Protein AF-A0A8S2S7Y4-F1 (afdb_monomer_lite)

Structure (mmCIF, N/CA/C/O backbone):
data_AF-A0A8S2S7Y4-F1
#
_entry.id   AF-A0A8S2S7Y4-F1
#
loop_
_atom_site.group_PDB
_atom_site.id
_atom_site.type_symbol
_atom_site.label_atom_id
_atom_site.label_alt_id
_atom_site.label_comp_id
_atom_site.label_asym_id
_atom_site.label_entity_id
_atom_site.label_seq_id
_atom_site.pdbx_PDB_ins_code
_atom_site.Cartn_x
_atom_site.Cartn_y
_atom_site.Cartn_z
_atom_site.occupancy
_atom_site.B_iso_or_equiv
_atom_site.auth_seq_id
_atom_site.auth_comp_id
_atom_site.auth_asym_id
_atom_site.auth_atom_id
_atom_site.pdbx_PDB_model_num
ATOM 1 N N . ILE A 1 1 ? -4.081 3.894 -1.436 1.00 92.81 1 ILE A N 1
ATOM 2 C CA . ILE A 1 1 ? -2.801 3.348 -0.916 1.00 92.81 1 ILE A CA 1
ATOM 3 C C . ILE A 1 1 ? -2.582 2.006 -1.596 1.00 92.81 1 ILE A C 1
ATOM 5 O O . ILE A 1 1 ? -3.541 1.252 -1.680 1.00 92.81 1 ILE A O 1
ATOM 9 N N . ALA A 1 2 ? -1.386 1.725 -2.106 1.00 95.69 2 ALA A N 1
ATOM 10 C CA . ALA A 1 2 ? -1.048 0.484 -2.798 1.00 95.69 2 ALA A CA 1
ATOM 11 C C . ALA A 1 2 ? -0.270 -0.452 -1.867 1.00 95.69 2 ALA A C 1
ATOM 13 O O . ALA A 1 2 ? 0.913 -0.223 -1.618 1.00 95.69 2 ALA A O 1
ATOM 14 N N . VAL A 1 3 ? -0.939 -1.468 -1.319 1.00 95.12 3 VAL A N 1
ATOM 15 C CA . VAL A 1 3 ? -0.407 -2.275 -0.203 1.00 95.12 3 VAL A CA 1
ATOM 16 C C . VAL A 1 3 ? 0.197 -3.613 -0.628 1.00 95.12 3 VAL A C 1
ATOM 18 O O . VAL A 1 3 ? 1.113 -4.089 0.039 1.00 95.12 3 VAL A O 1
ATOM 21 N N . HIS A 1 4 ? -0.221 -4.175 -1.765 1.00 93.88 4 HIS A N 1
ATOM 22 C CA . HIS A 1 4 ? 0.389 -5.372 -2.345 1.00 93.88 4 HIS A CA 1
ATOM 23 C C . HIS A 1 4 ? 1.256 -5.000 -3.563 1.00 93.88 4 HIS A C 1
ATOM 25 O O . HIS A 1 4 ? 0.718 -4.463 -4.530 1.00 93.88 4 HIS A O 1
ATOM 31 N N . PRO A 1 5 ? 2.570 -5.320 -3.610 1.00 91.56 5 PRO A N 1
ATOM 32 C CA . PRO A 1 5 ? 3.491 -4.882 -4.679 1.00 91.56 5 PRO A CA 1
ATOM 33 C C . PRO A 1 5 ? 3.114 -5.230 -6.135 1.00 91.56 5 PRO A C 1
ATOM 35 O O . PRO A 1 5 ? 3.703 -4.688 -7.075 1.00 91.56 5 PRO A O 1
ATOM 38 N N . PHE A 1 6 ? 2.153 -6.131 -6.323 1.00 91.00 6 PHE A N 1
ATOM 39 C CA . PHE A 1 6 ? 1.777 -6.739 -7.599 1.00 91.00 6 PHE A CA 1
ATOM 40 C C . PHE A 1 6 ? 0.337 -6.443 -8.015 1.00 91.00 6 PHE A C 1
ATOM 42 O O . PHE A 1 6 ? -0.024 -6.675 -9.166 1.00 91.00 6 PHE A O 1
ATOM 49 N N . HIS A 1 7 ? -0.470 -5.864 -7.127 1.00 93.00 7 HIS A N 1
ATOM 50 C CA . HIS A 1 7 ? -1.824 -5.422 -7.440 1.00 93.00 7 HIS A CA 1
ATOM 51 C C . HIS A 1 7 ? -1.770 -4.034 -8.078 1.00 93.00 7 HIS A C 1
ATOM 53 O O . HIS A 1 7 ? -2.153 -3.025 -7.495 1.00 93.00 7 HIS A O 1
ATOM 59 N N . THR A 1 8 ? -1.203 -3.973 -9.283 1.00 91.50 8 THR A N 1
ATOM 60 C CA . THR A 1 8 ? -0.795 -2.706 -9.909 1.00 91.50 8 THR A CA 1
ATOM 61 C C . THR A 1 8 ? -1.696 -2.251 -11.054 1.00 91.50 8 THR A C 1
ATOM 63 O O . THR A 1 8 ? -1.607 -1.100 -11.471 1.00 91.50 8 THR A O 1
ATOM 66 N N . LEU A 1 9 ? -2.542 -3.138 -11.589 1.00 94.00 9 LEU A N 1
ATOM 67 C CA . LEU A 1 9 ? -3.215 -2.945 -12.882 1.00 94.00 9 LEU A CA 1
ATOM 68 C C . LEU A 1 9 ? -4.146 -1.729 -12.923 1.00 94.00 9 LEU A C 1
ATOM 70 O O . L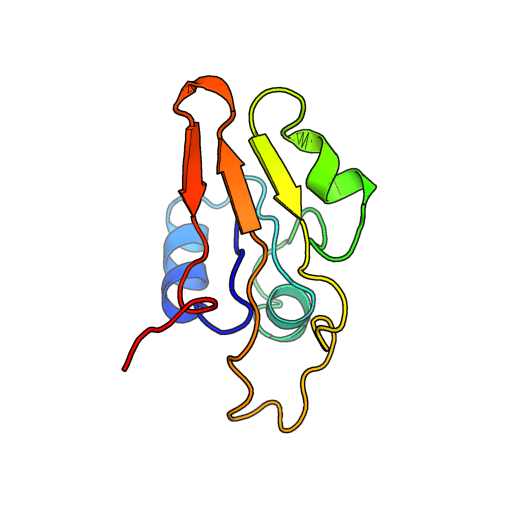EU A 1 9 ? -4.190 -1.032 -13.930 1.00 94.00 9 LEU A O 1
ATOM 74 N N . ALA A 1 10 ? -4.866 -1.456 -11.836 1.00 95.25 10 ALA A N 1
ATOM 75 C CA . ALA A 1 10 ? -5.865 -0.390 -11.812 1.00 95.25 10 ALA A CA 1
ATOM 76 C C . ALA A 1 10 ? -5.279 1.005 -11.522 1.00 95.25 10 ALA A C 1
ATOM 78 O O . ALA A 1 10 ? -5.952 2.008 -11.749 1.00 95.25 10 ALA A O 1
ATOM 79 N N . PHE A 1 11 ? -4.041 1.100 -11.024 1.00 96.88 11 PHE A N 1
ATOM 80 C CA . PHE A 1 11 ? -3.461 2.373 -10.579 1.00 96.88 11 PHE A CA 1
ATOM 81 C C . PHE A 1 11 ? -3.383 3.462 -11.661 1.00 96.88 11 PHE A C 1
ATOM 83 O O . PHE A 1 11 ? -3.695 4.605 -11.331 1.00 96.88 11 PHE A O 1
ATOM 90 N N . PRO A 1 12 ? -3.028 3.165 -12.928 1.00 96.62 12 PRO A N 1
ATOM 91 C CA . PRO A 1 12 ? -3.063 4.166 -13.994 1.00 96.62 12 PRO A CA 1
ATOM 92 C C . PRO A 1 12 ? -4.458 4.776 -14.190 1.00 96.62 12 PRO A C 1
ATOM 94 O O . PRO A 1 12 ? -4.590 5.995 -14.191 1.00 96.62 12 PRO A O 1
ATOM 97 N N . ALA A 1 13 ? -5.504 3.944 -14.243 1.00 97.31 13 ALA A N 1
ATOM 98 C CA . ALA A 1 13 ? -6.882 4.414 -14.391 1.00 97.31 13 ALA A CA 1
ATOM 99 C C . ALA A 1 13 ? -7.355 5.226 -13.170 1.00 97.31 13 ALA A C 1
ATOM 101 O O . ALA A 1 13 ? -8.026 6.245 -13.318 1.00 97.31 13 ALA A O 1
ATOM 102 N N . PHE A 1 14 ? -6.968 4.822 -11.952 1.00 96.88 14 PHE A N 1
ATOM 103 C CA . PHE A 1 14 ? -7.235 5.622 -10.752 1.00 96.88 14 PHE A CA 1
ATOM 104 C C . PHE A 1 14 ? -6.557 6.992 -10.813 1.00 96.88 14 PHE A C 1
ATOM 106 O O . PHE A 1 14 ? -7.185 7.987 -10.457 1.00 96.88 14 PHE A O 1
ATOM 113 N N . TYR A 1 15 ? -5.309 7.056 -11.280 1.00 97.88 15 TYR A N 1
ATOM 114 C CA . TYR A 1 15 ? -4.590 8.319 -11.418 1.00 97.88 15 TYR A CA 1
ATOM 115 C C . TYR A 1 15 ? -5.250 9.249 -12.440 1.00 97.88 15 TYR A C 1
ATOM 117 O O . TYR A 1 15 ? -5.422 10.429 -12.150 1.00 97.88 15 TYR A O 1
ATOM 125 N N . GLU A 1 16 ? -5.691 8.721 -13.583 1.00 97.81 16 GLU A N 1
ATOM 126 C CA . GLU A 1 16 ? -6.448 9.493 -14.577 1.00 97.81 16 GLU A CA 1
ATOM 127 C C . GLU A 1 16 ? -7.748 10.065 -13.996 1.00 97.81 16 GLU A C 1
ATOM 129 O O . GLU A 1 16 ? -8.070 11.230 -14.225 1.00 97.81 16 GLU A O 1
ATOM 134 N N . ALA A 1 17 ? -8.476 9.273 -13.203 1.00 98.12 17 ALA A N 1
ATOM 135 C CA . ALA A 1 17 ? -9.724 9.704 -12.580 1.00 98.12 17 ALA A CA 1
ATOM 136 C C . ALA A 1 17 ? -9.516 10.691 -11.414 1.00 98.12 17 ALA A C 1
ATOM 138 O O . ALA A 1 17 ? -10.344 11.576 -11.194 1.00 98.12 17 ALA A O 1
ATOM 139 N N . PHE A 1 18 ? -8.420 10.557 -10.661 1.00 97.62 18 PHE A N 1
ATOM 140 C CA . PHE A 1 18 ? -8.146 11.348 -9.458 1.00 97.62 18 PHE A CA 1
ATOM 141 C C . PHE A 1 18 ? -6.695 11.864 -9.425 1.00 97.62 18 PHE A C 1
ATOM 143 O O . PHE A 1 18 ? -5.931 11.500 -8.520 1.00 97.62 18 PHE A O 1
ATOM 150 N N . PRO A 1 19 ? -6.296 12.747 -10.358 1.00 97.25 19 PRO A N 1
ATOM 151 C CA . PRO A 1 19 ? -4.891 13.127 -10.547 1.00 97.25 19 PRO A CA 1
ATOM 152 C C . PRO A 1 19 ? -4.315 13.953 -9.390 1.00 97.25 19 PRO A C 1
ATOM 154 O O . PRO A 1 19 ? -3.117 13.921 -9.132 1.00 97.25 19 PRO A O 1
ATOM 157 N N . ASN A 1 20 ? -5.170 14.663 -8.650 1.00 96.62 20 ASN A N 1
ATOM 158 C CA . ASN A 1 20 ? -4.753 15.559 -7.565 1.00 96.62 20 ASN A CA 1
ATOM 159 C C . ASN A 1 20 ? -4.682 14.869 -6.189 1.00 96.62 20 ASN A C 1
ATOM 161 O O . ASN A 1 20 ? -4.398 15.518 -5.182 1.00 96.62 20 ASN A O 1
ATOM 165 N N . THR A 1 21 ? -4.976 13.567 -6.119 1.00 96.38 21 THR A N 1
ATOM 166 C CA . THR A 1 21 ? -4.931 12.805 -4.863 1.00 96.38 21 THR A CA 1
ATOM 167 C C . THR A 1 21 ? -3.506 12.351 -4.561 1.00 96.38 21 THR A C 1
ATOM 169 O O . THR A 1 21 ? -2.732 12.048 -5.464 1.00 96.38 21 THR A O 1
ATOM 172 N N . LYS A 1 22 ? -3.141 12.264 -3.277 1.00 97.75 22 LYS A N 1
ATOM 173 C CA . LYS A 1 22 ? -1.851 11.690 -2.878 1.00 97.75 22 LYS A CA 1
ATOM 174 C C . LYS A 1 22 ? -1.881 10.167 -3.000 1.00 97.75 22 LYS A C 1
ATOM 176 O O . LYS A 1 22 ? -2.679 9.499 -2.341 1.00 97.75 22 LYS A O 1
ATOM 181 N N . TYR A 1 23 ? -0.962 9.620 -3.789 1.00 98.12 23 TYR A N 1
ATOM 182 C CA . TYR A 1 23 ? -0.766 8.180 -3.934 1.00 98.12 23 TYR A CA 1
ATOM 183 C C . TYR A 1 23 ? 0.429 7.725 -3.102 1.00 98.12 23 TYR A C 1
ATOM 185 O O . TYR A 1 23 ? 1.504 8.304 -3.183 1.00 98.12 23 TYR A O 1
ATOM 193 N N . TYR A 1 24 ? 0.256 6.659 -2.330 1.00 98.25 24 TYR A N 1
ATOM 194 C CA . TYR A 1 24 ? 1.318 6.016 -1.552 1.00 98.25 24 TYR A CA 1
ATOM 195 C C . TYR A 1 24 ? 1.357 4.547 -1.928 1.00 98.25 24 TYR A C 1
ATOM 197 O O . TYR A 1 24 ? 0.288 3.938 -2.042 1.00 98.25 24 TYR A O 1
ATOM 205 N N . GLY A 1 25 ? 2.543 3.982 -2.121 1.00 96.94 25 GLY A N 1
ATOM 206 C CA . GLY A 1 25 ? 2.673 2.624 -2.635 1.00 96.94 25 GLY A CA 1
ATOM 207 C C . GLY A 1 25 ? 3.954 1.939 -2.205 1.00 96.94 25 GLY A C 1
ATOM 208 O O . GLY A 1 25 ? 4.848 2.555 -1.636 1.00 96.94 25 GLY A O 1
ATOM 209 N N . THR A 1 26 ? 4.037 0.637 -2.444 1.00 95.75 26 THR A N 1
ATOM 210 C CA . THR A 1 26 ? 5.254 -0.139 -2.159 1.00 95.75 26 THR A CA 1
ATOM 211 C C . THR A 1 26 ? 6.424 0.290 -3.065 1.00 95.75 26 THR A C 1
ATOM 213 O O . THR A 1 26 ? 6.175 0.850 -4.139 1.00 95.75 26 THR A O 1
ATOM 216 N N . PRO A 1 27 ? 7.687 -0.037 -2.724 1.00 94.62 27 PRO A N 1
ATOM 217 C CA . PRO A 1 27 ? 8.848 0.288 -3.563 1.00 94.62 27 PRO A CA 1
ATOM 218 C C . PRO A 1 27 ? 8.693 -0.130 -5.030 1.00 94.62 27 PRO A C 1
ATOM 220 O O . PRO A 1 27 ? 9.054 0.616 -5.939 1.00 94.62 27 PRO A O 1
ATOM 223 N N . ARG A 1 28 ? 8.081 -1.294 -5.289 1.00 93.69 28 ARG A N 1
ATOM 224 C CA . ARG A 1 28 ? 7.832 -1.773 -6.654 1.00 93.69 28 ARG A CA 1
ATOM 225 C C . ARG A 1 28 ? 6.886 -0.858 -7.440 1.00 93.69 28 ARG A C 1
ATOM 227 O O . ARG A 1 28 ? 7.116 -0.651 -8.628 1.00 93.69 28 ARG A O 1
ATOM 234 N N . HIS A 1 29 ? 5.856 -0.290 -6.810 1.00 95.50 29 HIS A N 1
ATOM 235 C CA . HIS A 1 29 ? 4.957 0.654 -7.481 1.00 95.50 29 HIS A CA 1
ATOM 236 C C . HIS A 1 29 ? 5.705 1.902 -7.938 1.00 95.50 29 HIS A C 1
ATOM 238 O O . HIS A 1 29 ? 5.587 2.283 -9.098 1.00 95.50 29 HIS A O 1
ATOM 244 N N . LEU A 1 30 ? 6.524 2.480 -7.053 1.00 96.19 30 LEU A N 1
ATOM 245 C CA . LEU A 1 30 ? 7.329 3.661 -7.359 1.00 96.19 30 LEU A CA 1
ATOM 246 C C . LEU A 1 30 ? 8.303 3.388 -8.517 1.00 96.19 30 LEU A C 1
ATOM 248 O O . LEU A 1 30 ? 8.465 4.234 -9.391 1.00 96.19 30 LEU A O 1
ATOM 252 N N . ARG A 1 31 ? 8.909 2.191 -8.564 1.00 94.44 31 ARG A N 1
ATOM 253 C CA . ARG A 1 31 ? 9.811 1.789 -9.659 1.00 94.44 31 ARG A CA 1
ATOM 254 C C . ARG A 1 31 ? 9.094 1.522 -10.986 1.00 94.44 31 ARG A C 1
ATOM 256 O O . ARG A 1 31 ? 9.661 1.796 -12.038 1.00 94.44 31 ARG A O 1
ATOM 263 N N . ARG A 1 32 ? 7.902 0.914 -10.963 1.00 93.56 32 ARG A N 1
ATOM 264 C CA . ARG A 1 32 ? 7.225 0.388 -12.170 1.00 93.56 32 ARG A CA 1
ATOM 265 C C . ARG A 1 32 ? 6.170 1.329 -12.748 1.00 93.56 32 ARG A C 1
ATOM 267 O O . ARG A 1 32 ? 5.904 1.249 -13.941 1.00 93.56 32 ARG A O 1
ATOM 274 N N . LEU A 1 33 ? 5.566 2.182 -11.925 1.00 96.44 33 LEU A N 1
ATOM 275 C CA . LEU A 1 33 ? 4.496 3.109 -12.302 1.00 96.44 33 LEU A CA 1
ATOM 276 C C . LEU A 1 33 ? 4.990 4.555 -12.176 1.00 96.44 33 LEU A C 1
ATOM 278 O O . LEU A 1 33 ? 4.479 5.333 -11.369 1.00 96.44 33 LEU A O 1
ATOM 282 N N . THR A 1 34 ? 6.025 4.889 -12.949 1.00 96.94 34 THR A N 1
ATOM 283 C CA . THR A 1 34 ? 6.741 6.175 -12.888 1.00 96.94 34 THR A CA 1
ATOM 284 C C . THR A 1 34 ? 5.916 7.365 -13.378 1.00 96.94 34 THR A C 1
ATOM 286 O O . THR A 1 34 ? 6.258 8.507 -13.088 1.00 96.94 34 THR A O 1
ATOM 289 N N . GLN A 1 35 ? 4.813 7.114 -14.084 1.00 96.00 35 GLN A N 1
ATOM 290 C CA . GLN A 1 35 ? 3.857 8.135 -14.507 1.00 96.00 35 GLN A CA 1
ATOM 291 C C . GLN A 1 35 ? 2.995 8.676 -13.356 1.00 96.00 35 GLN A C 1
ATOM 293 O O . GLN A 1 35 ? 2.382 9.731 -13.502 1.00 96.00 35 GLN A O 1
ATOM 298 N N . ILE A 1 36 ? 2.923 7.960 -12.228 1.00 97.94 36 ILE A N 1
ATOM 299 C CA . ILE A 1 36 ? 2.166 8.386 -11.049 1.00 97.94 36 ILE A CA 1
ATOM 300 C C . ILE A 1 36 ? 3.125 9.139 -10.112 1.00 97.94 36 ILE A C 1
ATOM 302 O O . ILE A 1 36 ? 4.140 8.570 -9.703 1.00 97.94 36 ILE A O 1
ATOM 306 N N . PRO A 1 37 ? 2.825 10.391 -9.720 1.00 97.50 37 PRO A N 1
ATOM 307 C CA . PRO A 1 37 ? 3.638 11.155 -8.779 1.00 97.50 37 PRO A CA 1
ATOM 308 C C . PRO A 1 37 ? 3.395 10.666 -7.342 1.00 97.50 37 PRO A C 1
ATOM 310 O O . PRO A 1 37 ? 2.646 11.267 -6.569 1.00 97.50 37 PRO A O 1
ATOM 313 N N . TRP A 1 38 ? 4.001 9.534 -6.982 1.00 98.00 38 TRP A N 1
ATOM 314 C CA . TRP A 1 38 ? 3.874 8.940 -5.650 1.00 98.00 38 TRP A CA 1
ATOM 315 C C . TRP A 1 38 ? 4.359 9.900 -4.555 1.00 98.00 38 TRP A C 1
ATOM 317 O O . TRP A 1 38 ? 5.483 10.392 -4.581 1.00 98.00 38 TRP A O 1
ATOM 327 N N . ALA A 1 39 ? 3.516 10.117 -3.549 1.00 98.06 39 ALA A N 1
ATOM 328 C CA . ALA A 1 39 ? 3.779 10.975 -2.400 1.00 98.06 39 ALA A CA 1
ATOM 329 C C . ALA A 1 39 ? 4.665 10.314 -1.326 1.00 98.06 39 ALA A C 1
ATOM 331 O O . ALA A 1 39 ? 5.096 10.995 -0.398 1.00 98.06 39 ALA A O 1
ATOM 332 N N . GLY A 1 40 ? 4.910 9.002 -1.407 1.00 97.81 40 GLY A N 1
ATOM 333 C CA . GLY A 1 40 ? 5.805 8.293 -0.490 1.00 97.81 40 GLY A CA 1
ATOM 334 C C . GLY A 1 40 ? 5.784 6.773 -0.655 1.00 97.81 40 GLY A C 1
ATOM 335 O O . GLY A 1 40 ? 4.822 6.206 -1.189 1.00 97.81 40 GLY A O 1
ATOM 336 N N . SER A 1 41 ? 6.848 6.125 -0.174 1.00 97.69 41 SER A N 1
ATOM 337 C CA . SER A 1 41 ? 6.998 4.670 -0.172 1.00 97.69 41 SER A CA 1
ATOM 338 C C . SER A 1 41 ? 6.416 4.063 1.102 1.00 97.69 41 SER A C 1
ATOM 340 O O . SER A 1 41 ? 6.659 4.546 2.202 1.00 97.69 41 SER A O 1
ATOM 342 N N . LEU A 1 42 ? 5.700 2.944 0.992 1.00 96.56 42 LEU A N 1
ATOM 343 C CA . LEU A 1 42 ? 5.265 2.174 2.160 1.00 96.56 42 LEU A CA 1
ATOM 344 C C . LEU A 1 42 ? 6.408 1.433 2.860 1.00 96.56 42 LEU A C 1
ATOM 346 O O . LEU A 1 42 ? 6.173 0.888 3.934 1.00 96.56 42 LEU A O 1
ATOM 350 N N . GLU A 1 43 ? 7.619 1.405 2.301 1.00 95.25 43 GLU A N 1
ATOM 351 C CA . GLU A 1 43 ? 8.831 0.984 3.021 1.00 95.25 43 GLU A CA 1
ATOM 352 C C . GLU A 1 43 ? 9.197 1.975 4.138 1.00 95.25 43 GLU A C 1
ATOM 354 O O . GLU A 1 43 ? 9.666 1.568 5.207 1.00 95.25 43 GLU A O 1
ATOM 359 N N . ASP A 1 44 ? 8.863 3.254 3.961 1.00 96.56 44 ASP A N 1
ATOM 360 C CA . ASP A 1 44 ? 9.174 4.300 4.924 1.00 96.56 44 ASP A CA 1
ATOM 361 C C . ASP A 1 44 ? 8.226 4.247 6.124 1.00 96.56 44 ASP A C 1
ATOM 363 O O . ASP A 1 44 ? 6.998 4.312 6.010 1.00 96.56 44 ASP A O 1
ATOM 367 N N . CYS A 1 45 ? 8.808 4.176 7.322 1.00 95.44 45 CYS A N 1
ATOM 368 C CA . CYS A 1 45 ? 8.042 4.157 8.568 1.00 95.44 45 CYS A CA 1
ATOM 369 C C . CYS A 1 45 ? 7.178 5.416 8.726 1.00 95.44 45 CYS A C 1
ATOM 371 O O . CYS A 1 45 ? 6.016 5.319 9.107 1.00 95.44 45 CYS A O 1
ATOM 373 N N . GLN A 1 46 ? 7.712 6.588 8.370 1.00 97.56 46 GLN A N 1
ATOM 374 C CA . GLN A 1 46 ? 6.977 7.851 8.474 1.00 97.56 46 GLN A CA 1
ATOM 375 C C . GLN A 1 46 ? 5.765 7.894 7.544 1.00 97.56 46 GLN A C 1
ATOM 377 O O . GLN A 1 46 ? 4.714 8.379 7.946 1.00 97.56 46 GLN A O 1
ATOM 382 N N . THR A 1 47 ? 5.870 7.325 6.340 1.00 97.81 47 THR A N 1
ATOM 383 C CA . THR A 1 47 ? 4.728 7.213 5.431 1.00 97.81 47 THR A CA 1
ATOM 384 C C . THR A 1 47 ? 3.637 6.340 6.035 1.00 97.81 47 THR A C 1
ATOM 386 O O . THR A 1 47 ? 2.490 6.768 6.082 1.00 97.81 47 THR A O 1
ATOM 389 N N . ARG A 1 48 ? 3.974 5.158 6.567 1.00 97.44 48 ARG A N 1
ATOM 390 C CA . ARG A 1 48 ? 2.994 4.261 7.212 1.00 97.44 48 ARG A CA 1
ATOM 391 C C . ARG A 1 48 ? 2.298 4.883 8.426 1.00 97.44 48 ARG A C 1
ATOM 393 O O . ARG A 1 48 ? 1.147 4.554 8.688 1.00 97.44 48 ARG A O 1
ATOM 400 N N . LYS A 1 49 ? 2.962 5.795 9.135 1.00 97.88 49 LYS A N 1
ATOM 401 C CA . LYS A 1 49 ? 2.407 6.472 10.315 1.00 97.88 49 LYS A CA 1
ATOM 402 C C . LYS A 1 49 ? 1.393 7.573 10.004 1.00 97.88 49 LYS A C 1
ATOM 404 O O . LYS A 1 49 ? 0.720 8.030 10.917 1.00 97.88 49 LYS A O 1
ATOM 409 N N . ILE A 1 50 ? 1.229 7.974 8.739 1.00 97.88 50 ILE A N 1
ATOM 410 C CA . ILE A 1 50 ? 0.259 9.015 8.339 1.00 97.88 50 ILE A CA 1
ATOM 411 C C . ILE A 1 50 ? -1.187 8.631 8.702 1.00 97.88 50 ILE A C 1
ATOM 413 O O . ILE A 1 50 ? -2.030 9.511 8.850 1.00 97.88 50 ILE A O 1
ATOM 417 N N . TRP A 1 51 ? -1.474 7.335 8.849 1.00 97.31 51 TRP A N 1
ATOM 418 C CA . TRP A 1 51 ? -2.811 6.828 9.166 1.00 97.31 51 TRP A CA 1
ATOM 419 C C . TRP A 1 51 ? -3.004 6.416 10.632 1.00 97.31 51 TRP A C 1
ATOM 421 O O . TRP A 1 51 ? -4.066 5.904 10.988 1.00 97.31 51 TRP A O 1
ATOM 431 N N . GLU A 1 52 ? -1.996 6.623 11.481 1.00 97.44 52 GLU A N 1
ATOM 432 C CA . GLU A 1 52 ? -2.129 6.395 12.918 1.00 97.44 52 GLU A CA 1
ATOM 433 C C . GLU A 1 52 ? -2.953 7.517 13.585 1.00 97.44 52 GLU A C 1
ATOM 435 O O . GLU A 1 52 ? -2.846 8.675 13.175 1.00 97.44 52 GLU A O 1
ATOM 440 N N . PRO A 1 53 ? -3.706 7.208 14.661 1.00 97.69 53 PRO A N 1
ATOM 441 C CA . PRO A 1 53 ? -3.783 5.908 15.335 1.00 97.69 53 PRO A CA 1
ATOM 442 C C . PRO A 1 53 ? -4.811 4.925 14.749 1.00 97.69 53 PRO A C 1
ATOM 444 O O . PRO A 1 53 ? -4.759 3.746 15.107 1.00 97.69 53 PRO A O 1
ATOM 447 N N . GLU A 1 54 ? -5.746 5.363 13.902 1.00 98.25 54 GLU A N 1
ATOM 448 C CA . GLU A 1 54 ? -6.906 4.564 13.481 1.00 98.25 54 GLU A CA 1
ATOM 449 C C . GLU A 1 54 ? -6.522 3.336 12.651 1.00 98.25 54 GLU A C 1
ATOM 451 O O . GLU A 1 54 ? -7.100 2.256 12.831 1.00 98.25 54 GLU A O 1
ATOM 456 N N . VAL A 1 55 ? -5.552 3.493 11.749 1.00 98.25 55 VAL A N 1
ATOM 457 C CA . VAL A 1 55 ? -5.064 2.430 10.873 1.00 98.25 55 VAL A CA 1
ATOM 458 C C . VAL A 1 55 ? -3.582 2.208 11.116 1.00 98.25 55 VAL A C 1
ATOM 460 O O . VAL A 1 55 ? -2.750 3.097 10.970 1.00 98.25 55 VAL A O 1
ATOM 463 N N . GLU A 1 56 ? -3.246 0.970 11.444 1.00 98.00 56 GLU A N 1
ATOM 464 C CA . GLU A 1 56 ? -1.873 0.526 11.596 1.00 98.00 56 GLU A CA 1
ATOM 465 C C . GLU A 1 56 ? -1.430 -0.234 10.343 1.00 98.00 56 GLU A C 1
ATOM 467 O O . GLU A 1 56 ? -2.042 -1.238 9.968 1.00 98.00 56 GLU A O 1
ATOM 472 N N . LEU A 1 57 ? -0.355 0.240 9.704 1.00 97.19 57 LEU A N 1
ATOM 473 C CA . LEU A 1 57 ? 0.269 -0.436 8.568 1.00 97.19 57 LEU A CA 1
ATOM 474 C C . LEU A 1 57 ? 1.575 -1.108 8.988 1.00 97.19 57 LEU A C 1
ATOM 476 O O . LEU A 1 57 ? 2.514 -0.447 9.445 1.00 97.19 57 LEU A O 1
ATOM 480 N N . ARG A 1 58 ? 1.669 -2.422 8.774 1.00 94.69 58 ARG A N 1
ATOM 481 C CA . ARG A 1 58 ? 2.865 -3.212 9.096 1.00 94.69 58 ARG A CA 1
ATOM 482 C C . ARG A 1 58 ? 3.315 -4.054 7.916 1.00 94.69 58 ARG A C 1
ATOM 484 O O . ARG A 1 58 ? 2.514 -4.721 7.275 1.00 94.69 58 ARG A O 1
ATOM 491 N N . ILE A 1 59 ? 4.620 -4.063 7.680 1.00 93.62 59 ILE A N 1
ATOM 492 C CA . ILE A 1 59 ? 5.252 -5.058 6.815 1.00 93.62 59 ILE A CA 1
ATOM 493 C C . ILE A 1 59 ? 5.512 -6.293 7.694 1.00 93.62 59 ILE A C 1
ATOM 495 O O . ILE A 1 59 ? 6.122 -6.132 8.757 1.00 93.62 59 ILE A O 1
ATOM 499 N N . PRO A 1 60 ? 5.040 -7.494 7.317 1.00 88.94 60 PRO A N 1
ATOM 500 C CA . PRO A 1 60 ? 5.321 -8.720 8.058 1.00 88.94 60 PRO A CA 1
ATOM 501 C C . PRO A 1 60 ? 6.827 -8.941 8.258 1.00 88.94 60 PRO A C 1
ATOM 503 O O . PRO A 1 60 ? 7.628 -8.739 7.345 1.00 88.94 60 PRO A O 1
ATOM 506 N N . ALA A 1 61 ? 7.225 -9.347 9.465 1.00 85.75 61 ALA A N 1
ATOM 507 C CA . ALA A 1 61 ? 8.626 -9.629 9.766 1.00 85.75 61 ALA A CA 1
ATOM 508 C C . ALA A 1 61 ? 9.141 -10.820 8.939 1.00 85.75 61 ALA A C 1
ATOM 510 O O . ALA A 1 61 ? 8.412 -11.782 8.713 1.00 85.75 61 ALA A O 1
ATOM 511 N N . GLY A 1 62 ? 10.406 -1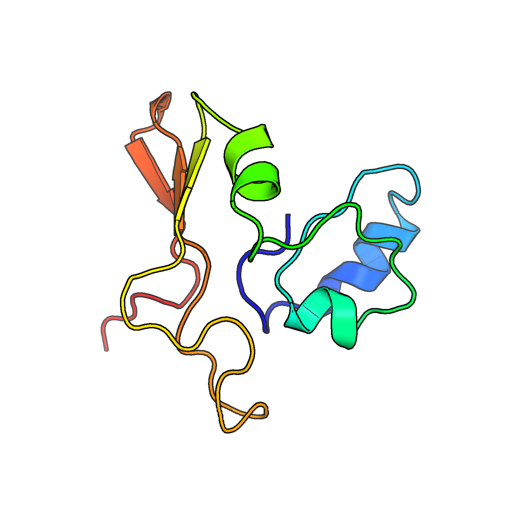0.758 8.512 1.00 82.00 62 GLY A N 1
ATOM 512 C CA . GLY A 1 62 ? 11.039 -11.813 7.708 1.00 82.00 62 GLY A CA 1
ATOM 513 C C . GLY A 1 62 ? 10.660 -11.808 6.223 1.00 82.00 62 GLY A C 1
ATOM 514 O O . GLY A 1 62 ? 11.127 -12.665 5.480 1.00 82.00 62 GLY A O 1
ATOM 515 N N . ALA A 1 63 ? 9.849 -10.848 5.775 1.00 78.00 63 ALA A N 1
ATOM 516 C CA . ALA A 1 63 ? 9.464 -10.709 4.380 1.00 78.00 63 ALA A CA 1
ATOM 517 C C . ALA A 1 63 ? 10.495 -9.940 3.539 1.00 78.00 63 ALA A C 1
ATOM 519 O O . ALA A 1 63 ? 10.926 -8.847 3.911 1.00 78.00 63 ALA A O 1
ATOM 520 N N . GLU A 1 64 ? 10.795 -10.439 2.338 1.00 82.81 64 GLU A N 1
ATOM 521 C CA . GLU A 1 64 ? 11.540 -9.693 1.318 1.00 82.81 64 GLU A CA 1
ATOM 522 C C . GLU A 1 64 ? 10.598 -8.725 0.571 1.00 82.81 64 GLU A C 1
ATOM 524 O O . GLU A 1 64 ? 10.133 -8.989 -0.530 1.00 82.81 64 GLU A O 1
ATOM 529 N N . PHE A 1 65 ? 10.247 -7.600 1.200 1.00 84.56 65 PHE A N 1
ATOM 530 C CA . PHE A 1 65 ? 9.198 -6.695 0.698 1.00 84.56 65 PHE A CA 1
ATOM 531 C C . PHE A 1 65 ? 9.662 -5.698 -0.383 1.00 84.56 65 PHE A C 1
ATOM 533 O O . PHE A 1 65 ? 8.892 -5.302 -1.259 1.00 84.56 65 PHE A O 1
ATOM 540 N N . VAL A 1 66 ? 10.919 -5.256 -0.317 1.00 82.88 66 VAL A N 1
ATOM 541 C CA . VAL A 1 66 ? 11.447 -4.162 -1.157 1.00 82.88 66 VAL A CA 1
ATOM 542 C C . VAL A 1 66 ? 11.797 -4.646 -2.564 1.00 82.88 66 VAL A C 1
ATOM 544 O O . VAL A 1 66 ? 11.514 -3.969 -3.564 1.00 82.88 66 VAL A O 1
ATOM 547 N N . ASN A 1 67 ? 12.412 -5.826 -2.635 1.00 83.19 67 ASN A N 1
ATOM 548 C CA . ASN A 1 67 ? 12.860 -6.452 -3.870 1.00 83.19 67 ASN A CA 1
ATOM 549 C C . ASN A 1 67 ? 12.705 -7.983 -3.807 1.00 83.19 67 ASN A C 1
ATOM 551 O O . ASN A 1 67 ? 13.711 -8.684 -3.807 1.00 83.19 67 ASN A O 1
ATOM 555 N N . PRO A 1 68 ? 11.466 -8.499 -3.713 1.00 80.06 68 PRO A N 1
ATOM 556 C CA . PRO A 1 68 ? 11.224 -9.937 -3.657 1.00 80.06 68 PRO A CA 1
ATOM 557 C C . PRO A 1 68 ? 11.770 -10.629 -4.908 1.00 80.06 68 PRO A C 1
ATOM 559 O O . PRO A 1 68 ? 11.424 -10.239 -6.028 1.00 80.06 68 PRO A O 1
ATOM 562 N N . LEU A 1 69 ? 12.585 -11.671 -4.730 1.00 83.25 69 LEU A N 1
ATOM 563 C CA . LEU A 1 69 ? 13.107 -12.465 -5.844 1.00 83.25 69 LEU A CA 1
ATOM 564 C C . LEU A 1 69 ? 12.432 -13.847 -5.938 1.00 83.25 69 LEU A C 1
ATOM 566 O O . LEU A 1 69 ? 12.175 -14.472 -4.909 1.00 83.25 69 LEU A O 1
ATOM 570 N N . PRO A 1 70 ? 12.147 -14.345 -7.159 1.00 85.25 70 PRO A N 1
ATOM 571 C CA . PRO A 1 70 ? 12.202 -13.620 -8.433 1.00 85.25 70 PRO A CA 1
ATOM 572 C C . PRO A 1 70 ? 11.051 -12.599 -8.560 1.00 85.25 70 PRO A C 1
ATOM 574 O O . PRO A 1 70 ? 9.893 -12.911 -8.280 1.00 85.25 70 PRO A O 1
ATOM 577 N N . GLU A 1 71 ? 11.354 -11.389 -9.047 1.00 81.31 71 GLU A N 1
ATOM 578 C CA . GLU A 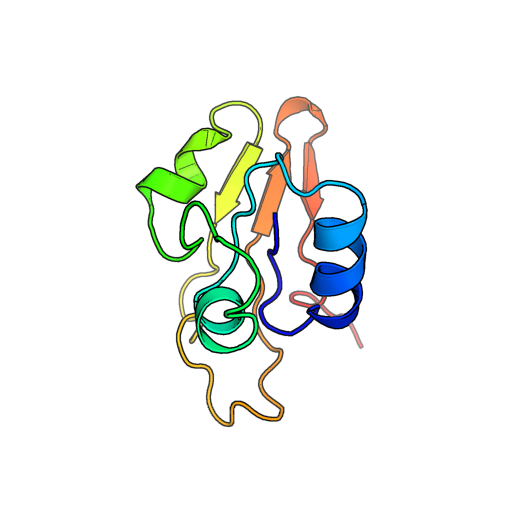1 71 ? 10.390 -10.269 -9.125 1.00 81.31 71 GLU A CA 1
ATOM 579 C C . GLU A 1 71 ? 9.190 -10.566 -10.042 1.00 81.31 71 GLU A C 1
ATOM 581 O O . GLU A 1 71 ? 8.184 -9.869 -9.992 1.00 81.31 71 GLU A O 1
ATOM 586 N N . THR A 1 72 ? 9.262 -11.590 -10.893 1.00 81.19 72 THR A N 1
ATOM 587 C CA . THR A 1 72 ? 8.168 -11.983 -11.791 1.00 81.19 72 THR A CA 1
ATOM 588 C C . THR A 1 72 ? 7.082 -12.819 -11.121 1.00 81.19 72 THR A C 1
ATOM 590 O O . THR A 1 72 ? 5.981 -12.872 -11.661 1.00 81.19 72 THR A O 1
ATOM 593 N N . SER A 1 73 ? 7.369 -13.483 -9.997 1.00 77.81 73 SER A N 1
ATOM 594 C CA . SER A 1 73 ? 6.437 -14.449 -9.395 1.00 77.81 73 SER A CA 1
ATOM 595 C C . SER A 1 73 ? 6.405 -14.458 -7.869 1.00 77.81 73 SER A C 1
ATOM 597 O O . SER A 1 73 ? 5.567 -15.146 -7.290 1.00 77.81 73 SER 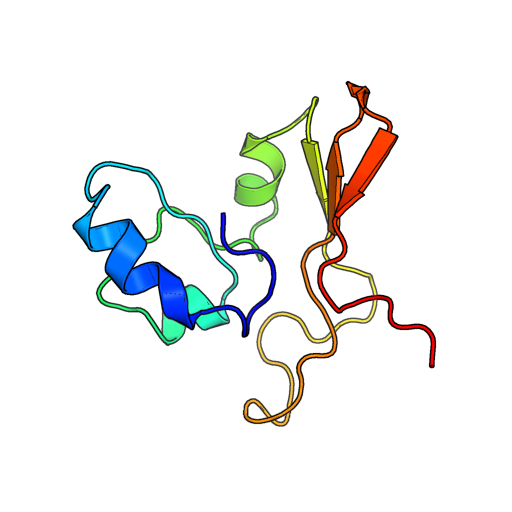A O 1
ATOM 599 N N . ASN A 1 74 ? 7.269 -13.706 -7.188 1.00 79.69 74 ASN A N 1
ATOM 600 C CA . ASN A 1 74 ? 7.242 -13.630 -5.732 1.00 79.69 74 ASN A CA 1
ATOM 601 C C . ASN A 1 74 ? 6.188 -12.613 -5.250 1.00 79.69 74 ASN A C 1
ATOM 603 O O . ASN A 1 74 ? 6.485 -11.448 -5.002 1.00 79.69 74 ASN A O 1
ATOM 607 N N . HIS A 1 75 ? 4.947 -13.088 -5.121 1.00 78.69 75 HIS A N 1
ATOM 608 C CA . HIS A 1 75 ? 3.779 -12.351 -4.618 1.00 78.69 75 HIS A CA 1
ATOM 609 C C . HIS A 1 75 ? 3.548 -12.567 -3.112 1.00 78.69 75 HIS A C 1
ATOM 611 O O . HIS A 1 75 ? 2.450 -12.355 -2.618 1.00 78.69 75 HIS A O 1
ATOM 617 N N . PHE A 1 76 ? 4.556 -13.037 -2.376 1.00 78.00 76 PHE A N 1
ATOM 618 C CA . PHE A 1 76 ? 4.330 -13.661 -1.073 1.00 78.00 76 PHE A CA 1
ATOM 619 C C . PHE A 1 76 ? 3.853 -12.695 0.024 1.00 78.00 76 PHE A C 1
ATOM 621 O O . PHE A 1 76 ? 3.215 -13.132 0.976 1.00 78.00 76 PHE A O 1
ATOM 628 N N . VAL A 1 77 ? 4.177 -11.398 -0.065 1.00 85.69 77 VAL A N 1
ATOM 629 C CA . VAL A 1 77 ? 3.937 -10.444 1.031 1.00 85.69 77 VAL A CA 1
ATOM 630 C C . VAL A 1 77 ? 3.305 -9.138 0.551 1.00 85.69 77 VAL A C 1
ATOM 632 O O . VAL A 1 77 ? 3.806 -8.475 -0.362 1.00 85.69 77 VAL A O 1
ATOM 635 N N . SER A 1 78 ? 2.273 -8.707 1.277 1.00 92.06 78 SER A N 1
ATOM 636 C CA . SER A 1 78 ? 1.710 -7.356 1.261 1.00 92.06 78 SER A CA 1
ATOM 637 C C . SER A 1 78 ? 1.934 -6.624 2.596 1.00 92.06 78 SER A C 1
ATOM 639 O O . SER A 1 78 ? 2.411 -7.186 3.586 1.00 92.06 78 SER A O 1
ATOM 641 N N . VAL A 1 79 ? 1.604 -5.331 2.631 1.00 95.25 79 VAL A N 1
ATOM 642 C CA . VAL A 1 79 ? 1.485 -4.575 3.885 1.00 95.25 79 VAL A CA 1
ATOM 643 C C . VAL A 1 79 ? 0.165 -4.938 4.561 1.00 95.25 79 VAL A C 1
ATOM 645 O O . VAL A 1 79 ? -0.903 -4.736 3.988 1.00 95.25 79 VAL A O 1
ATOM 648 N N . PHE A 1 80 ? 0.226 -5.394 5.810 1.00 95.75 80 PHE A N 1
ATOM 649 C CA . PHE A 1 80 ? -0.951 -5.598 6.648 1.00 95.75 80 PHE A CA 1
ATOM 650 C C . PHE A 1 80 ? -1.564 -4.257 7.021 1.00 95.75 80 PHE A C 1
ATOM 652 O O . PHE A 1 80 ? -0.869 -3.382 7.539 1.00 95.75 80 PHE A O 1
ATOM 659 N N . VAL A 1 81 ? -2.870 -4.123 6.796 1.00 97.62 81 VAL A N 1
ATOM 660 C CA . VAL A 1 81 ? -3.645 -2.929 7.139 1.00 97.62 81 VAL A CA 1
ATOM 661 C C . VAL A 1 81 ? -4.644 -3.299 8.224 1.00 97.62 81 VAL A C 1
ATOM 663 O O . VAL A 1 81 ? -5.643 -3.968 7.959 1.00 97.62 81 VAL A O 1
ATOM 666 N N . PHE A 1 82 ? -4.377 -2.877 9.457 1.00 98.06 82 PHE A N 1
ATOM 667 C CA . PHE A 1 82 ? -5.258 -3.129 10.591 1.00 98.06 82 PHE A CA 1
ATOM 668 C C . PHE A 1 82 ? -6.028 -1.864 10.966 1.00 98.06 82 PHE A C 1
ATOM 670 O O . PHE A 1 82 ? -5.451 -0.898 11.461 1.00 98.06 82 PHE A O 1
ATOM 677 N N . HIS A 1 83 ? -7.343 -1.873 10.757 1.00 98.38 83 HIS A N 1
ATOM 678 C CA . HIS A 1 83 ? -8.223 -0.777 11.152 1.00 98.38 83 HIS A CA 1
ATOM 679 C C . HIS A 1 83 ? -8.764 -1.030 12.565 1.00 98.38 83 HIS A C 1
ATOM 681 O O . HIS A 1 83 ? -9.704 -1.818 12.753 1.00 98.38 83 HIS A O 1
ATOM 687 N N . ARG A 1 84 ? -8.171 -0.350 13.559 1.00 98.00 84 ARG A N 1
ATOM 688 C CA . ARG A 1 84 ? -8.403 -0.609 14.991 1.00 98.00 84 ARG A CA 1
ATOM 689 C C . ARG A 1 84 ? -9.878 -0.516 15.397 1.00 98.00 84 ARG A C 1
ATOM 691 O O . ARG A 1 84 ? -10.340 -1.463 16.034 1.00 98.00 84 ARG A O 1
ATOM 698 N N . PRO A 1 85 ? -10.644 0.534 15.022 1.00 98.31 85 PRO A N 1
ATOM 699 C CA . PRO A 1 85 ? -12.040 0.674 15.447 1.00 98.31 85 PRO A CA 1
ATOM 700 C C . PRO A 1 85 ? -12.921 -0.500 15.012 1.00 98.31 85 PRO A C 1
ATOM 702 O O . PRO A 1 85 ? -13.728 -1.003 15.789 1.00 98.31 85 PRO A O 1
ATOM 705 N N . SER A 1 86 ? -12.735 -0.977 13.779 1.00 98.31 86 SER A N 1
ATOM 706 C CA . SER A 1 86 ? -13.515 -2.099 13.237 1.00 98.31 86 SER A CA 1
ATOM 707 C C . SER A 1 86 ? -12.976 -3.479 13.617 1.00 98.31 86 SER A C 1
ATOM 709 O O . SER A 1 86 ? -13.641 -4.476 13.354 1.00 98.31 86 SER A O 1
ATOM 711 N N . ARG A 1 87 ? -11.762 -3.555 14.181 1.00 97.94 87 ARG A N 1
ATOM 712 C CA . ARG A 1 87 ? -11.011 -4.806 14.390 1.00 97.94 87 ARG A CA 1
ATOM 713 C C . ARG A 1 87 ? -10.856 -5.641 13.111 1.00 97.94 87 ARG A C 1
ATOM 715 O O . ARG A 1 87 ? -10.847 -6.866 13.167 1.00 97.94 87 ARG A O 1
ATOM 722 N N . THR A 1 88 ? -10.729 -4.976 11.963 1.00 98.12 88 THR A N 1
ATOM 723 C CA . THR A 1 88 ? -10.572 -5.626 10.656 1.00 98.12 88 THR A CA 1
ATOM 724 C C . THR A 1 88 ? -9.120 -5.566 10.212 1.00 98.12 88 THR A C 1
ATOM 726 O O . THR A 1 88 ? -8.492 -4.507 10.259 1.00 98.12 88 THR A O 1
ATOM 729 N N . LEU A 1 89 ? -8.604 -6.709 9.766 1.00 96.62 89 LEU A N 1
ATOM 730 C CA . LEU A 1 89 ? -7.289 -6.843 9.159 1.00 96.62 89 LEU A CA 1
ATOM 731 C C . LEU A 1 89 ? -7.460 -7.138 7.666 1.00 96.62 89 LEU A C 1
ATOM 733 O O . LEU A 1 89 ? -8.042 -8.154 7.297 1.00 96.62 89 LEU A O 1
ATOM 737 N N . HIS A 1 90 ? -6.934 -6.262 6.818 1.00 96.12 90 HIS A N 1
ATOM 738 C CA . HIS A 1 90 ? -6.767 -6.524 5.396 1.00 96.12 90 HIS A CA 1
ATOM 739 C C . HIS A 1 90 ? -5.331 -7.012 5.161 1.00 96.12 90 HIS A C 1
ATOM 741 O O . HIS A 1 90 ? -4.371 -6.282 5.419 1.00 96.12 90 HIS A O 1
ATOM 747 N N . VAL A 1 91 ? -5.203 -8.268 4.727 1.00 92.88 91 VAL A N 1
ATOM 748 C CA . VAL A 1 91 ? -3.921 -8.943 4.440 1.00 92.88 91 VAL A CA 1
ATOM 749 C C . VAL A 1 91 ? -3.662 -9.137 2.950 1.00 92.88 91 VAL A C 1
ATOM 751 O O . VAL A 1 91 ? -2.588 -9.618 2.579 1.00 92.88 91 VAL A O 1
ATOM 754 N N . ASP A 1 92 ? -4.623 -8.752 2.108 1.00 91.19 92 ASP A N 1
ATOM 755 C CA . ASP A 1 92 ? -4.610 -9.0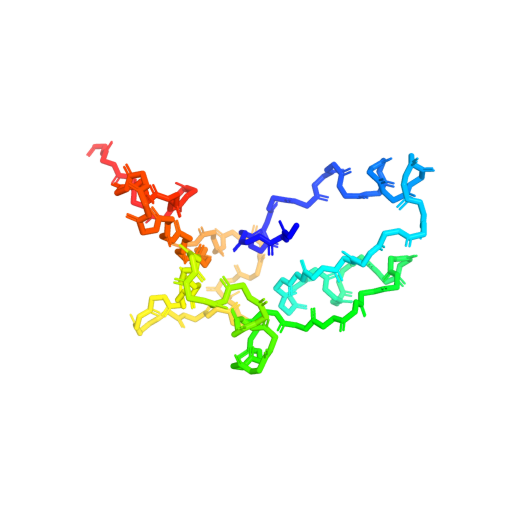71 0.684 1.00 91.19 92 ASP A CA 1
ATOM 756 C C . ASP A 1 92 ? -4.391 -10.592 0.493 1.00 91.19 92 ASP A C 1
ATOM 758 O O . ASP A 1 92 ? -4.977 -11.376 1.242 1.00 91.19 92 ASP A O 1
ATOM 762 N N . ASP A 1 93 ? -3.513 -11.019 -0.409 1.00 87.62 93 ASP A N 1
ATOM 763 C CA . ASP A 1 93 ? -3.226 -12.438 -0.654 1.00 87.62 93 ASP A CA 1
ATOM 764 C C . ASP A 1 93 ? -2.139 -13.038 0.276 1.00 87.62 93 ASP A C 1
ATOM 766 O O . ASP A 1 93 ? -1.736 -14.187 0.103 1.00 87.62 93 ASP A O 1
ATOM 770 N N . THR A 1 94 ? -1.645 -12.295 1.282 1.00 85.44 94 THR A N 1
ATOM 771 C CA . THR A 1 94 ? -0.497 -12.734 2.117 1.00 85.44 94 THR A CA 1
ATOM 772 C C . THR A 1 94 ? -0.802 -13.963 2.978 1.00 85.44 94 THR A C 1
ATOM 774 O O . THR A 1 94 ? 0.084 -14.771 3.245 1.00 85.44 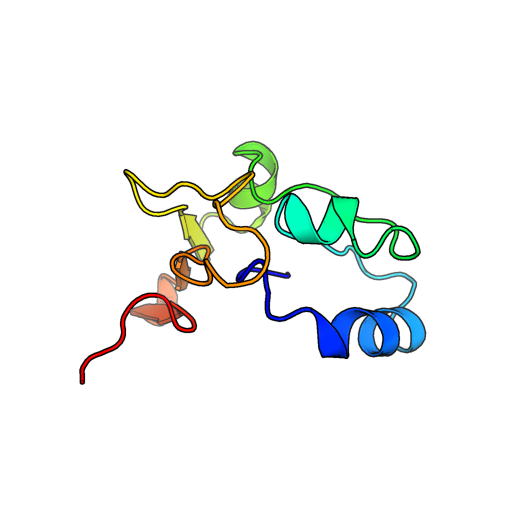94 THR A O 1
ATOM 777 N N . ILE A 1 95 ? -2.040 -14.097 3.469 1.00 83.88 95 ILE A N 1
ATOM 778 C CA . ILE A 1 95 ? -2.479 -15.275 4.227 1.00 83.88 95 ILE A CA 1
ATOM 779 C C . ILE A 1 95 ? -3.476 -16.032 3.359 1.00 83.88 95 ILE A C 1
ATOM 781 O O . ILE A 1 95 ? -4.658 -15.698 3.325 1.00 83.88 95 ILE A O 1
ATOM 785 N N . ALA A 1 96 ? -2.988 -17.069 2.686 1.00 76.62 96 ALA A N 1
ATOM 786 C CA . ALA A 1 96 ? -3.807 -18.014 1.945 1.00 76.62 96 ALA A CA 1
ATOM 787 C C . ALA A 1 96 ? -3.867 -19.348 2.701 1.00 76.62 96 ALA A C 1
ATOM 789 O O . ALA A 1 96 ? -2.854 -19.840 3.198 1.00 76.62 96 ALA A O 1
ATOM 790 N N . TYR A 1 97 ? -5.060 -19.932 2.790 1.00 72.19 97 TYR A N 1
ATOM 791 C CA . TYR A 1 97 ? -5.264 -21.303 3.250 1.00 72.19 97 TYR A CA 1
ATOM 792 C C . TYR A 1 97 ? -5.733 -22.123 2.049 1.00 72.19 97 TYR A C 1
ATOM 794 O O . TYR A 1 97 ? -6.722 -21.754 1.412 1.00 72.19 97 TYR A O 1
ATOM 802 N N . GLY A 1 98 ? -5.001 -23.186 1.726 1.00 62.66 98 GLY A N 1
ATOM 803 C CA . GLY A 1 98 ? -5.253 -24.085 0.602 1.00 62.66 98 GLY A CA 1
ATOM 804 C C . GLY A 1 98 ? -4.900 -25.515 0.960 1.00 62.66 98 GLY A C 1
ATOM 805 O O . GLY A 1 98 ? -4.080 -25.696 1.891 1.00 62.66 98 GLY A O 1
#

pLDDT: mean 92.56, std 7.24, range [62.66, 98.38]

Sequence (98 aa):
IAVHPFHTLAFPAFYEAFPNTKYYGTPRHLRRLTQIPWAGSLEDCQTRKIWEPEVELRIPAGAEFVNPLPETSNHFVSVFVFHRPSRTLHVDDTIAYG

Secondary structure (DSSP, 8-state):
-B-STT--TTHHHHHHH-TTSPEEE-HHHHHH-TTS-EEEETTSHHHHGGGTTTEEEEPPTT---SS-SSTTT------EEEETTTTEEE-TTSS---

Radius of gyration: 13.5 Å; chains: 1; bounding box: 27×40×30 Å

Foldseek 3Di:
DAWFLPPAVCVVVVCVVPVPDAAEYALNCVVPVVVRPHPYHPVDPVVQCVPPPQKHWAWDPPDPRRCDPPPVPPRQATIWIQGVVVRDIDGDCNDDDD

Organism: NCBI:txid392030